Protein AF-A0AAU0Z003-F1 (afdb_monomer_lite)

Secondary structure (DSSP, 8-state):
-B-TT--EE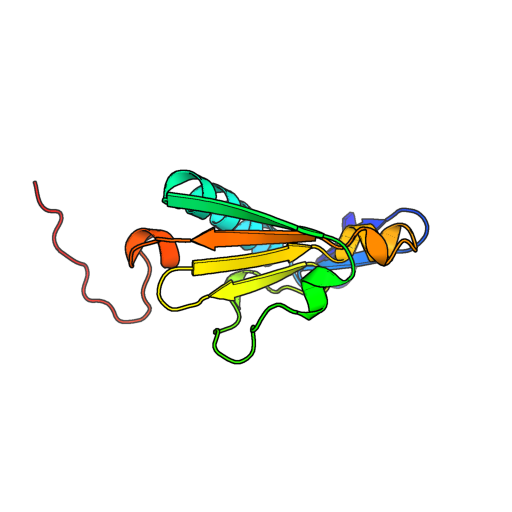EESSSEEEEESSHHHHHHHHHHHHHHHHH-SEEEEEEGGGGGG---TTSEE-GGG-BSSEEEEE-SSEEEEEE-HHHHHTT-GGG-EEEEEES--HHHHHTT--TT--------

Sequence (123 aa):
MISPAGEFGIHANQWAPLHATVEGWIEALALTHHASMWAKQITKVTGDDVDGLELDAMEPVPEARGLADTWWRGTDSLVAIYTGEARCLSFPRGRTALIYSGLDEWGLYGGVREGAPLGEEKS

Radius of gyration: 15.45 Å; chains: 1; bounding box: 42×42×35 Å

pLDDT: mean 91.79, std 13.87, range [44.62, 98.69]

Foldseek 3Di:
DADPQAFDADADPHTFGFASHPQLCVVVVVLVVLLVVAFPDKDKDFFPVVVVDPQVQWDWDVRNRGDQWTWTHHPFKIKIWHRRVCVNVVNRRGIMMIIRGRHDPCSRPVQDDDPDDPDDDDD

Structure (mmCIF, N/CA/C/O backbone):
data_AF-A0AAU0Z003-F1
#
_entry.id   AF-A0AAU0Z003-F1
#
loop_
_atom_site.group_PDB
_atom_site.id
_atom_site.type_symbol
_atom_site.label_atom_id
_atom_site.label_alt_id
_atom_site.label_comp_id
_atom_site.label_asym_id
_atom_site.label_entity_id
_atom_site.label_seq_id
_atom_site.pdbx_PDB_ins_code
_atom_site.Cartn_x
_atom_site.Cartn_y
_atom_site.Cartn_z
_atom_site.occupancy
_atom_site.B_iso_or_equiv
_atom_site.auth_seq_id
_atom_site.auth_comp_id
_atom_site.auth_asym_id
_atom_site.auth_atom_id
_atom_site.pdbx_PDB_model_num
ATOM 1 N N . MET A 1 1 ? 12.560 4.986 -9.555 1.00 95.12 1 MET A N 1
ATOM 2 C CA . MET A 1 1 ? 12.902 4.834 -10.990 1.00 95.12 1 MET A CA 1
ATOM 3 C C . MET A 1 1 ? 11.614 4.727 -11.784 1.00 95.12 1 MET A C 1
ATOM 5 O O . MET A 1 1 ? 10.613 4.309 -11.217 1.00 95.12 1 MET A O 1
ATOM 9 N N . ILE A 1 2 ? 11.642 5.108 -13.059 1.00 97.12 2 ILE A N 1
ATOM 10 C CA . ILE A 1 2 ? 10.491 5.021 -13.966 1.00 97.12 2 ILE A CA 1
ATOM 11 C C . ILE A 1 2 ? 10.878 4.063 -15.093 1.00 97.12 2 ILE A C 1
ATOM 13 O O . ILE A 1 2 ? 11.957 4.214 -15.671 1.00 97.12 2 ILE A O 1
ATOM 17 N N . SER A 1 3 ? 10.055 3.051 -15.359 1.00 96.00 3 SER A N 1
ATOM 18 C CA . SER A 1 3 ? 10.291 2.105 -16.454 1.00 96.00 3 SER A CA 1
ATOM 19 C C . SER A 1 3 ? 9.952 2.734 -17.819 1.00 96.00 3 SER A C 1
ATOM 21 O O . SER A 1 3 ? 9.246 3.742 -17.878 1.00 96.00 3 SER A O 1
ATOM 23 N N . PRO A 1 4 ? 10.366 2.123 -18.946 1.00 96.56 4 PRO A N 1
ATOM 24 C CA . PRO A 1 4 ? 9.933 2.564 -20.274 1.00 96.56 4 PRO A CA 1
ATOM 25 C C . PRO A 1 4 ? 8.412 2.516 -20.499 1.00 96.56 4 PRO A C 1
ATOM 27 O O . PRO A 1 4 ? 7.912 3.231 -21.362 1.00 96.56 4 PRO A O 1
ATOM 30 N N . ALA A 1 5 ? 7.684 1.687 -19.743 1.00 96.06 5 ALA A N 1
ATOM 31 C CA . ALA A 1 5 ? 6.224 1.601 -19.796 1.00 96.06 5 ALA A CA 1
ATOM 32 C C . ALA A 1 5 ? 5.528 2.618 -18.869 1.00 96.06 5 ALA A C 1
ATOM 34 O O . ALA A 1 5 ? 4.304 2.715 -18.883 1.00 96.06 5 ALA A O 1
ATOM 35 N N . GLY A 1 6 ? 6.295 3.398 -18.096 1.00 97.12 6 GLY A N 1
ATOM 36 C CA . GLY A 1 6 ? 5.783 4.439 -17.204 1.00 97.12 6 GLY A CA 1
ATOM 37 C C . GLY A 1 6 ? 5.563 3.991 -15.760 1.00 97.12 6 GLY A C 1
ATOM 38 O O . GLY A 1 6 ? 5.173 4.818 -14.935 1.00 97.12 6 GLY A O 1
ATOM 39 N N . GLU A 1 7 ? 5.856 2.731 -15.419 1.00 98.56 7 GLU A N 1
ATOM 40 C CA . GLU A 1 7 ? 5.706 2.254 -14.043 1.00 98.56 7 GLU A CA 1
ATOM 41 C C . GLU A 1 7 ? 6.702 2.952 -13.121 1.00 98.56 7 GLU A C 1
ATOM 43 O O . GLU A 1 7 ? 7.903 3.022 -13.407 1.00 98.56 7 GLU A O 1
ATOM 48 N N . PHE A 1 8 ? 6.216 3.408 -11.971 1.00 98.62 8 PHE A N 1
ATOM 49 C CA . PHE A 1 8 ? 7.084 3.849 -10.896 1.00 98.62 8 PHE A CA 1
ATOM 50 C C . PHE A 1 8 ? 7.518 2.647 -10.060 1.00 98.62 8 PHE A C 1
ATOM 52 O O . PHE A 1 8 ? 6.695 1.844 -9.614 1.00 98.62 8 PHE A O 1
ATOM 59 N N . GLY A 1 9 ? 8.815 2.541 -9.787 1.00 98.00 9 GLY A N 1
ATOM 60 C CA . GLY A 1 9 ? 9.309 1.512 -8.886 1.00 98.00 9 GLY A CA 1
ATOM 61 C C . GLY A 1 9 ? 10.738 1.676 -8.397 1.00 98.00 9 GLY A C 1
ATOM 62 O O . GLY A 1 9 ? 11.375 2.716 -8.590 1.00 98.00 9 GLY A O 1
ATOM 63 N N . ILE A 1 10 ? 11.250 0.636 -7.748 1.00 97.50 10 ILE A N 1
ATOM 64 C CA . ILE A 1 10 ? 12.559 0.622 -7.083 1.00 97.50 10 ILE A CA 1
ATOM 65 C C . ILE A 1 10 ? 13.430 -0.526 -7.593 1.00 97.50 10 ILE A C 1
ATOM 67 O O . ILE A 1 10 ? 12.929 -1.537 -8.082 1.00 97.50 10 ILE A O 1
ATOM 71 N N . HIS A 1 11 ? 14.747 -0.362 -7.486 1.00 96.12 11 HIS A N 1
ATOM 72 C CA . HIS A 1 11 ? 15.718 -1.354 -7.933 1.00 96.12 11 HIS A CA 1
ATOM 73 C C . HIS A 1 11 ? 16.804 -1.566 -6.878 1.00 96.12 11 HIS A C 1
ATOM 75 O O . HIS A 1 11 ? 17.447 -0.610 -6.447 1.00 96.12 11 HIS A O 1
ATOM 81 N N . ALA A 1 12 ? 17.035 -2.826 -6.523 1.00 94.44 12 ALA A N 1
ATOM 82 C CA . ALA A 1 12 ? 18.144 -3.281 -5.693 1.00 94.44 12 ALA A CA 1
ATOM 83 C C . ALA A 1 12 ? 18.675 -4.599 -6.271 1.00 94.44 12 ALA A C 1
ATOM 85 O O . ALA A 1 12 ? 19.333 -4.569 -7.309 1.00 94.44 12 ALA A O 1
ATOM 86 N N . ASN A 1 13 ? 18.346 -5.745 -5.663 1.00 95.25 13 ASN A N 1
ATOM 87 C CA . ASN A 1 13 ? 18.713 -7.059 -6.203 1.00 95.25 13 ASN A CA 1
ATOM 88 C C . ASN A 1 13 ? 17.921 -7.376 -7.475 1.00 95.25 13 ASN A C 1
ATOM 90 O O . ASN A 1 13 ? 18.415 -8.062 -8.366 1.00 95.25 13 ASN A O 1
ATOM 94 N N . GLN A 1 14 ? 16.692 -6.867 -7.550 1.00 95.06 14 GLN A N 1
ATOM 95 C CA . GLN A 1 14 ? 15.833 -6.947 -8.721 1.00 95.06 14 GLN A CA 1
ATOM 96 C C . GLN A 1 14 ? 14.948 -5.705 -8.835 1.00 95.06 14 GLN A C 1
ATOM 98 O O . GLN A 1 14 ? 14.725 -4.988 -7.858 1.00 95.06 14 GLN A O 1
ATOM 103 N N . TRP A 1 15 ? 14.448 -5.455 -10.042 1.00 96.69 15 TRP A N 1
ATOM 104 C CA . TRP A 1 15 ? 13.425 -4.445 -10.293 1.00 96.69 15 TRP A CA 1
ATOM 105 C C . TRP A 1 15 ? 12.099 -4.846 -9.637 1.00 96.69 15 TRP A C 1
ATOM 107 O O . TRP A 1 15 ? 11.635 -5.971 -9.819 1.00 96.69 15 TRP A O 1
ATOM 117 N N . ALA A 1 16 ? 11.469 -3.915 -8.920 1.00 97.94 16 ALA A N 1
ATOM 118 C CA . ALA A 1 16 ? 10.121 -4.072 -8.390 1.00 97.94 16 ALA A CA 1
ATOM 119 C C . ALA A 1 16 ? 9.254 -2.871 -8.812 1.00 97.94 16 ALA A C 1
ATOM 121 O O . ALA A 1 16 ? 9.449 -1.769 -8.284 1.00 97.94 16 ALA A O 1
ATOM 122 N N . PRO A 1 17 ? 8.298 -3.053 -9.746 1.00 98.19 17 PRO A N 1
ATOM 123 C CA . PRO A 1 17 ? 7.33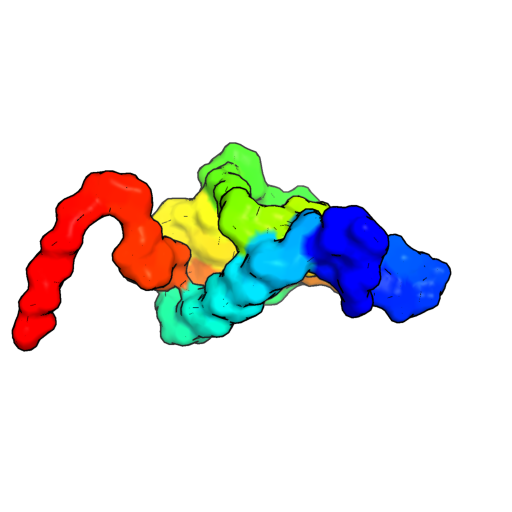0 -2.013 -10.066 1.00 98.19 17 PRO A CA 1
ATOM 124 C C . PRO A 1 17 ? 6.336 -1.874 -8.904 1.00 98.19 17 PRO A C 1
ATOM 126 O O . PRO A 1 17 ? 5.742 -2.858 -8.458 1.00 98.19 17 PRO A O 1
ATOM 129 N N . LEU A 1 18 ? 6.184 -0.655 -8.392 1.00 98.56 18 LEU A N 1
ATOM 130 C CA . LEU A 1 18 ? 5.347 -0.351 -7.229 1.00 98.56 18 LEU A CA 1
ATOM 131 C C . LEU A 1 18 ? 3.960 0.102 -7.659 1.00 98.56 18 LEU A C 1
ATOM 133 O O . LEU A 1 18 ? 2.973 -0.430 -7.160 1.00 98.56 18 LEU A O 1
ATOM 137 N N . HIS A 1 19 ? 3.914 1.012 -8.632 1.00 98.62 19 HIS A N 1
ATOM 138 C CA . HIS A 1 19 ? 2.700 1.588 -9.197 1.00 98.62 19 HIS A CA 1
ATOM 139 C C . HIS A 1 19 ? 2.796 1.594 -10.723 1.00 98.62 19 HIS A C 1
ATOM 141 O O . HIS A 1 19 ? 3.872 1.812 -11.282 1.00 98.62 19 HIS A O 1
ATOM 147 N N . ALA A 1 20 ? 1.675 1.365 -11.405 1.00 98.50 20 ALA A N 1
ATOM 148 C CA . ALA A 1 20 ? 1.646 1.270 -12.864 1.00 98.50 20 ALA A CA 1
ATOM 149 C C . ALA A 1 20 ? 1.936 2.608 -13.562 1.00 98.50 20 ALA A C 1
ATOM 151 O O . ALA A 1 20 ? 2.330 2.610 -14.723 1.00 98.50 20 ALA A O 1
ATOM 152 N N . THR A 1 21 ? 1.769 3.735 -12.863 1.00 98.44 21 THR A N 1
ATOM 153 C CA . THR A 1 21 ? 2.133 5.067 -13.361 1.00 98.44 21 THR A CA 1
ATOM 154 C C . THR A 1 21 ? 2.781 5.911 -12.264 1.00 98.44 21 THR A C 1
ATOM 156 O O . THR A 1 21 ? 2.671 5.602 -11.073 1.00 98.44 21 THR A O 1
ATOM 159 N N . VAL A 1 22 ? 3.445 6.998 -12.660 1.00 98.31 22 VAL A N 1
ATOM 160 C CA . VAL A 1 22 ? 3.978 8.003 -11.725 1.00 98.31 22 VAL A CA 1
ATOM 161 C C . VAL A 1 22 ? 2.844 8.711 -10.989 1.00 98.31 22 VAL A C 1
ATOM 163 O O . VAL A 1 22 ? 2.953 8.935 -9.788 1.00 98.31 22 VAL A O 1
ATOM 166 N N . GLU A 1 23 ? 1.744 9.014 -11.675 1.00 98.31 23 GLU A N 1
ATOM 167 C CA . GLU A 1 23 ? 0.557 9.628 -11.076 1.00 98.31 23 GLU A CA 1
ATOM 168 C C . GLU A 1 23 ? -0.016 8.732 -9.980 1.00 98.31 23 GLU A C 1
ATOM 170 O O . GLU A 1 23 ? -0.249 9.214 -8.882 1.00 98.31 23 GLU A O 1
ATOM 175 N N . GLY A 1 24 ? -0.138 7.421 -10.212 1.00 98.25 24 GLY A N 1
ATOM 176 C CA . GLY A 1 24 ? -0.622 6.503 -9.179 1.00 98.25 24 GLY A CA 1
ATOM 177 C C . GLY A 1 24 ? 0.283 6.443 -7.947 1.00 98.25 24 GLY A C 1
ATOM 178 O O . GLY A 1 24 ? -0.200 6.368 -6.819 1.00 98.25 24 GLY A O 1
ATOM 179 N N . TRP A 1 25 ? 1.600 6.559 -8.135 1.00 98.25 25 TRP A N 1
ATOM 180 C CA . TRP A 1 25 ? 2.525 6.718 -7.012 1.00 98.25 25 TRP A CA 1
ATOM 181 C C . TRP A 1 25 ? 2.313 8.043 -6.260 1.00 98.25 25 TRP A C 1
ATOM 183 O O . TRP A 1 25 ? 2.339 8.058 -5.028 1.00 98.25 25 TRP A O 1
ATOM 193 N N . ILE A 1 26 ? 2.070 9.146 -6.974 1.00 98.31 26 ILE A N 1
ATOM 194 C CA . ILE A 1 26 ? 1.759 10.446 -6.360 1.00 98.31 26 ILE A CA 1
ATOM 195 C C . ILE A 1 26 ? 0.444 10.369 -5.572 1.00 98.31 26 ILE A C 1
ATOM 197 O O . ILE A 1 26 ? 0.407 10.835 -4.435 1.00 98.31 26 ILE A O 1
ATOM 201 N N . GLU A 1 27 ? -0.594 9.733 -6.119 1.00 97.81 27 GLU A N 1
ATOM 202 C CA . GLU A 1 27 ? -1.872 9.515 -5.428 1.00 97.81 27 GLU A CA 1
ATOM 203 C C . GLU A 1 27 ? -1.685 8.681 -4.155 1.00 97.81 27 GLU A C 1
ATOM 205 O O . GLU A 1 27 ? -2.190 9.039 -3.092 1.00 97.81 27 GLU A O 1
ATOM 210 N N . ALA A 1 28 ? -0.884 7.612 -4.209 1.00 97.81 28 ALA A N 1
ATOM 211 C CA . ALA A 1 28 ? -0.555 6.816 -3.026 1.00 97.81 28 ALA A CA 1
ATOM 212 C C . ALA A 1 28 ? 0.182 7.640 -1.950 1.00 97.81 28 ALA A C 1
ATOM 214 O O . ALA A 1 28 ? -0.086 7.489 -0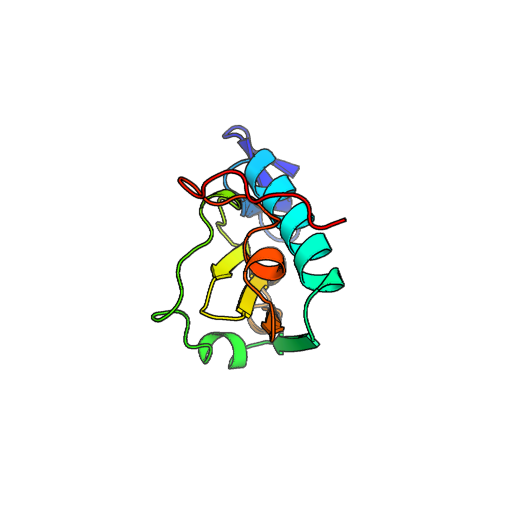.754 1.00 97.81 28 ALA A O 1
ATOM 215 N N . LEU A 1 29 ? 1.089 8.538 -2.352 1.00 97.50 29 LEU A N 1
ATOM 216 C CA . LEU A 1 29 ? 1.798 9.432 -1.431 1.00 97.50 29 LEU A CA 1
ATOM 217 C C . LEU A 1 29 ? 0.855 10.467 -0.802 1.00 97.50 29 LEU A C 1
ATOM 219 O O . LEU A 1 29 ? 0.898 10.681 0.413 1.00 97.50 29 LEU A O 1
ATOM 223 N N . ALA A 1 30 ? -0.012 11.082 -1.608 1.00 96.56 30 ALA A N 1
ATOM 224 C CA . ALA A 1 30 ? -1.028 12.016 -1.136 1.00 96.56 30 ALA A CA 1
ATOM 225 C C . ALA A 1 30 ? -1.986 11.333 -0.149 1.00 96.56 30 ALA A C 1
ATOM 227 O O . ALA A 1 30 ? -2.228 11.855 0.941 1.00 96.56 30 ALA A O 1
ATOM 228 N N . LEU A 1 31 ? -2.443 10.122 -0.476 1.00 96.69 31 LEU A N 1
ATOM 229 C CA . LEU A 1 31 ? -3.319 9.326 0.377 1.00 96.69 31 LEU A CA 1
ATOM 230 C C . LEU A 1 31 ? -2.636 8.922 1.688 1.00 96.69 31 LEU A C 1
ATOM 232 O O . LEU 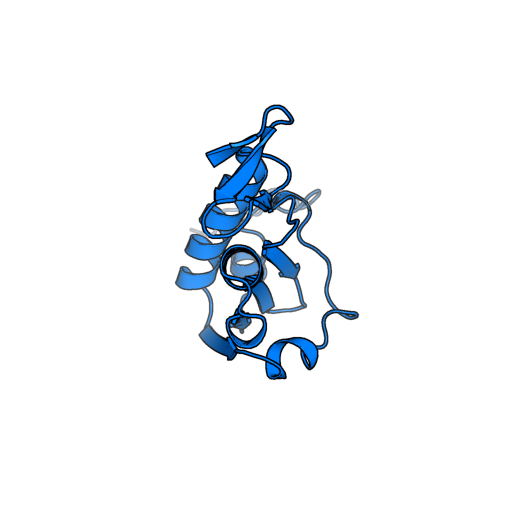A 1 31 ? -3.252 9.014 2.746 1.00 96.69 31 LEU A O 1
ATOM 236 N N . THR A 1 32 ? -1.349 8.561 1.650 1.00 97.31 32 THR A N 1
ATOM 237 C CA . THR A 1 32 ? -0.543 8.303 2.858 1.00 97.31 32 THR A CA 1
ATOM 238 C C . THR A 1 32 ? -0.533 9.511 3.780 1.00 97.31 32 THR A C 1
ATOM 240 O O . THR A 1 32 ? -0.767 9.380 4.984 1.00 97.31 32 THR A O 1
ATOM 243 N N . HIS A 1 33 ? -0.246 10.688 3.226 1.00 96.38 33 HIS A N 1
ATOM 244 C CA . HIS A 1 33 ? -0.182 11.919 3.998 1.00 96.38 33 HIS A CA 1
ATOM 245 C C . HIS A 1 33 ? -1.547 12.264 4.604 1.00 96.38 33 HIS A C 1
ATOM 247 O O . HIS A 1 33 ? -1.641 12.490 5.810 1.00 96.38 33 HIS A O 1
ATOM 253 N N . HIS A 1 34 ? -2.607 12.222 3.792 1.00 95.50 34 HIS A N 1
ATOM 254 C CA . HIS A 1 34 ? -3.976 12.496 4.225 1.00 95.50 34 HIS A CA 1
ATOM 255 C C . HIS A 1 34 ? -4.445 11.529 5.316 1.00 95.50 34 HIS A C 1
ATOM 257 O O . HIS A 1 34 ? -4.853 11.960 6.392 1.00 95.50 34 HIS A O 1
ATOM 263 N N . ALA A 1 35 ? -4.312 10.220 5.095 1.00 96.69 35 ALA A N 1
ATOM 264 C CA . ALA A 1 35 ? -4.721 9.210 6.067 1.00 96.69 35 ALA A CA 1
ATOM 265 C C . ALA A 1 35 ? -3.959 9.357 7.394 1.00 96.69 35 ALA A C 1
ATOM 267 O O . ALA A 1 35 ? -4.545 9.211 8.464 1.00 96.69 35 ALA A O 1
ATOM 268 N N . SER A 1 36 ? -2.671 9.713 7.341 1.00 96.75 36 SER A N 1
ATOM 269 C CA . SER A 1 36 ? -1.855 9.934 8.543 1.00 96.75 36 SER A CA 1
ATOM 270 C C . SER A 1 36 ? -2.305 11.140 9.374 1.00 96.75 36 SER A C 1
ATOM 272 O O . SER A 1 36 ? -2.078 11.158 10.580 1.00 96.75 36 SER A O 1
ATOM 274 N N . MET A 1 37 ? -2.927 12.140 8.746 1.00 96.50 37 MET A N 1
ATOM 275 C CA . MET A 1 37 ? -3.439 13.333 9.428 1.00 96.50 37 MET A CA 1
ATOM 276 C C . MET A 1 37 ? -4.772 13.083 10.140 1.00 96.50 37 MET A C 1
ATOM 278 O O . MET A 1 37 ? -5.023 13.686 11.182 1.00 96.50 37 MET A O 1
ATOM 282 N N . TRP A 1 38 ? -5.623 12.216 9.583 1.00 96.50 38 TRP A N 1
ATOM 283 C CA . TRP A 1 38 ? -7.015 12.064 10.028 1.00 96.50 38 TRP A CA 1
ATOM 284 C C . TRP A 1 38 ? -7.314 10.753 10.754 1.00 96.50 38 TRP A C 1
ATOM 286 O O . TRP A 1 38 ? -8.323 10.661 11.454 1.00 96.50 38 TRP A O 1
ATOM 296 N N . ALA A 1 39 ? -6.468 9.731 10.613 1.00 97.88 39 ALA A N 1
ATOM 297 C CA . ALA A 1 39 ? -6.687 8.458 11.285 1.00 97.88 39 ALA A CA 1
ATOM 298 C C . ALA A 1 39 ? -6.602 8.617 12.805 1.00 97.88 39 ALA A C 1
ATOM 300 O O . ALA A 1 39 ? -5.681 9.233 13.341 1.00 97.88 39 ALA A O 1
ATOM 301 N N . LYS A 1 40 ? -7.531 7.980 13.520 1.00 98.38 40 LYS A N 1
ATOM 302 C CA . LYS A 1 40 ? -7.494 7.918 14.989 1.00 98.38 40 LYS A CA 1
ATOM 303 C C . LYS A 1 40 ? -6.431 6.947 15.485 1.00 98.38 40 LYS A C 1
ATOM 305 O O . LYS A 1 40 ? -5.924 7.099 16.593 1.00 98.38 40 LYS A O 1
ATOM 310 N N . GLN A 1 41 ? -6.111 5.941 14.674 1.00 98.50 41 GLN A N 1
ATOM 311 C CA . GLN A 1 41 ? -5.097 4.941 14.971 1.00 98.50 41 GLN A CA 1
ATOM 312 C C . GLN A 1 41 ? -4.387 4.507 13.690 1.00 98.50 41 GLN A C 1
ATOM 314 O O . GLN A 1 41 ? -5.027 4.311 12.658 1.00 98.50 41 GLN A O 1
ATOM 319 N N . ILE A 1 42 ? -3.072 4.307 13.788 1.00 98.56 42 ILE A N 1
ATOM 320 C CA . ILE A 1 42 ? -2.250 3.726 12.727 1.00 98.56 42 ILE A CA 1
ATOM 321 C C . ILE A 1 42 ? -1.589 2.467 13.283 1.00 98.56 42 ILE A C 1
ATOM 323 O O . ILE A 1 42 ? -0.797 2.538 14.224 1.00 98.56 42 ILE A O 1
ATOM 327 N N . THR A 1 43 ? -1.910 1.314 12.707 1.00 98.62 43 THR A N 1
ATOM 328 C CA . THR A 1 43 ? -1.335 0.020 13.089 1.00 98.62 43 THR A CA 1
ATOM 329 C C . THR A 1 43 ? -0.391 -0.465 12.000 1.00 98.62 43 THR A C 1
ATOM 331 O O . THR A 1 43 ? -0.741 -0.464 10.824 1.00 98.62 43 THR A O 1
ATOM 334 N N . LYS A 1 44 ? 0.810 -0.900 12.393 1.00 98.38 44 LYS A N 1
ATOM 335 C CA . LYS A 1 44 ? 1.780 -1.529 11.494 1.00 98.38 44 LYS A CA 1
ATOM 336 C C . LYS A 1 44 ? 1.752 -3.043 11.677 1.00 98.38 44 LYS A C 1
ATOM 338 O O . LYS A 1 44 ? 1.890 -3.521 12.798 1.00 98.38 44 LYS A O 1
ATOM 343 N N . VAL A 1 45 ? 1.635 -3.767 10.571 1.00 98.00 45 VAL A N 1
ATOM 344 C CA . VAL A 1 45 ? 1.693 -5.234 10.493 1.00 98.00 45 VAL A CA 1
ATOM 345 C C . VAL A 1 45 ? 2.857 -5.615 9.586 1.00 98.00 45 VAL A C 1
ATOM 347 O O . VAL A 1 45 ? 3.133 -4.910 8.616 1.00 98.00 45 VAL A O 1
ATOM 350 N N . THR A 1 46 ? 3.584 -6.687 9.895 1.00 96.44 46 THR A N 1
ATOM 351 C CA . THR A 1 46 ? 4.776 -7.079 9.126 1.00 96.44 46 THR A CA 1
ATOM 352 C C . THR A 1 46 ? 4.878 -8.579 8.929 1.00 96.44 46 THR A C 1
ATOM 354 O O . THR A 1 46 ? 4.420 -9.345 9.770 1.00 96.44 46 THR A O 1
ATOM 357 N N . GLY A 1 47 ? 5.580 -8.993 7.878 1.00 94.56 47 GLY A N 1
ATOM 358 C CA . GLY A 1 47 ? 5.865 -10.398 7.620 1.00 94.56 47 GLY A CA 1
ATO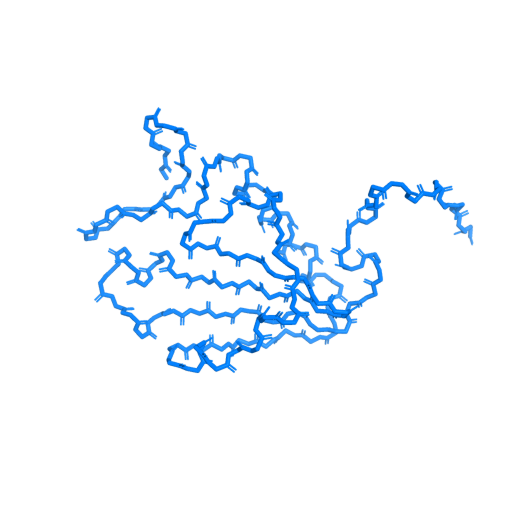M 359 C C . GLY A 1 47 ? 4.607 -11.176 7.256 1.00 94.56 47 GLY A C 1
ATOM 360 O O . GLY A 1 47 ? 3.794 -10.701 6.468 1.00 94.56 47 GLY A O 1
ATOM 361 N N . ASP A 1 48 ? 4.477 -12.379 7.807 1.00 93.00 48 ASP A N 1
ATOM 362 C CA . ASP A 1 48 ? 3.407 -13.316 7.445 1.00 93.00 48 ASP A CA 1
ATOM 363 C C . ASP A 1 48 ? 2.037 -12.862 7.981 1.00 93.00 48 ASP A C 1
ATOM 365 O O . ASP A 1 48 ? 1.010 -13.196 7.402 1.00 93.00 48 ASP A O 1
ATOM 369 N N . ASP A 1 49 ? 2.015 -12.004 9.008 1.00 95.50 49 ASP A N 1
ATO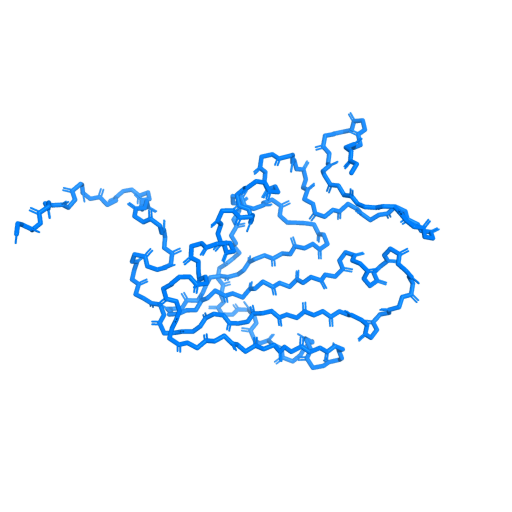M 370 C CA . ASP A 1 49 ? 0.779 -11.419 9.543 1.00 95.50 49 ASP A CA 1
ATOM 371 C C . ASP A 1 49 ? 0.065 -10.521 8.514 1.00 95.50 49 ASP A C 1
ATOM 373 O O . ASP A 1 49 ? -1.132 -10.269 8.635 1.00 95.50 49 ASP A O 1
ATOM 377 N N . VAL A 1 50 ? 0.775 -10.051 7.479 1.00 96.25 50 VAL A N 1
ATOM 378 C CA . VAL A 1 50 ? 0.176 -9.293 6.367 1.00 96.25 50 VAL A CA 1
ATOM 379 C C . VAL A 1 50 ? -0.806 -10.160 5.571 1.00 96.25 50 VAL A C 1
ATOM 381 O O . VAL A 1 50 ? -1.808 -9.640 5.091 1.00 96.25 50 VAL A O 1
ATOM 384 N N . ASP A 1 51 ? -0.557 -11.469 5.461 1.00 91.69 51 ASP A N 1
ATOM 385 C CA . ASP A 1 51 ? -1.437 -12.397 4.737 1.00 91.69 51 ASP A CA 1
ATOM 386 C C . ASP A 1 51 ? -2.730 -12.707 5.518 1.00 91.69 51 ASP A C 1
ATOM 388 O O . ASP A 1 51 ? -3.675 -13.244 4.951 1.00 91.69 51 ASP A O 1
ATOM 392 N N . GLY A 1 52 ? -2.786 -12.359 6.810 1.00 93.38 52 GLY A N 1
ATOM 393 C CA . GLY A 1 52 ? -3.978 -12.493 7.655 1.00 93.38 52 GLY A CA 1
ATOM 394 C C . GLY A 1 52 ? -4.914 -11.281 7.627 1.00 93.38 52 GLY A C 1
ATOM 395 O O . GLY A 1 52 ? -5.858 -11.231 8.413 1.00 93.38 52 GLY A O 1
ATOM 396 N N . LEU A 1 53 ? -4.642 -10.276 6.788 1.00 95.50 53 LEU A N 1
ATOM 397 C CA . LEU A 1 53 ? -5.522 -9.119 6.634 1.00 95.50 53 LEU A CA 1
ATOM 398 C C . LEU A 1 53 ? -6.731 -9.480 5.763 1.00 95.50 53 LEU A C 1
ATOM 400 O O . LEU A 1 53 ? -6.583 -9.912 4.624 1.00 95.50 53 LEU A O 1
ATOM 404 N N . GLU A 1 54 ? -7.931 -9.237 6.286 1.00 93.88 54 GLU A N 1
ATOM 405 C CA . GLU A 1 54 ? -9.204 -9.473 5.594 1.00 93.88 54 GLU A CA 1
ATOM 406 C C . GLU A 1 54 ? -9.490 -8.350 4.580 1.00 93.88 54 GLU A C 1
ATOM 408 O O . GLU A 1 54 ? -10.220 -7.399 4.864 1.00 93.88 54 GLU A O 1
ATOM 413 N N . LEU A 1 55 ? -8.870 -8.429 3.400 1.00 95.56 55 LEU A N 1
ATOM 414 C CA . LEU A 1 55 ? -9.001 -7.416 2.340 1.00 95.56 55 LEU A CA 1
ATOM 415 C C . LEU A 1 55 ? -10.211 -7.646 1.429 1.00 95.56 55 LEU A C 1
ATOM 417 O O . LEU A 1 55 ? -10.664 -6.708 0.784 1.00 95.56 55 LEU A O 1
ATOM 421 N N . ASP A 1 56 ? -10.759 -8.862 1.394 1.00 92.62 56 ASP A N 1
ATOM 422 C CA . ASP A 1 56 ? -11.854 -9.243 0.486 1.00 92.62 56 ASP A CA 1
ATOM 423 C C . ASP A 1 56 ? -13.163 -8.475 0.749 1.00 92.62 56 ASP A C 1
ATOM 425 O O . ASP A 1 56 ? -14.044 -8.421 -0.107 1.00 92.62 56 ASP A O 1
ATOM 429 N N . ALA A 1 57 ? -13.297 -7.872 1.933 1.00 92.06 57 ALA A N 1
ATOM 430 C CA . ALA A 1 57 ? -14.419 -7.010 2.304 1.00 92.06 57 ALA A CA 1
ATOM 431 C C . ALA A 1 57 ? -14.156 -5.512 2.039 1.00 92.06 57 ALA A C 1
ATOM 433 O O . ALA A 1 57 ? -14.966 -4.669 2.430 1.00 92.06 57 ALA A O 1
ATOM 434 N N . MET A 1 58 ? -13.016 -5.171 1.435 1.00 97.19 58 MET A N 1
ATOM 435 C CA . MET A 1 58 ? -12.583 -3.804 1.156 1.00 97.19 58 MET A CA 1
ATOM 436 C C . MET A 1 58 ? -12.517 -3.552 -0.350 1.00 97.19 58 MET A C 1
ATOM 438 O O . MET A 1 58 ? -12.258 -4.451 -1.146 1.00 97.19 58 MET A O 1
ATOM 442 N N . GLU A 1 59 ? -12.680 -2.293 -0.739 1.00 97.50 59 GLU A N 1
ATOM 443 C CA . GLU A 1 59 ? -12.552 -1.880 -2.133 1.00 97.50 59 GLU A CA 1
ATOM 444 C C . GLU A 1 59 ? -11.097 -1.497 -2.443 1.00 97.50 59 GLU A C 1
ATOM 446 O O . GLU A 1 59 ? -10.479 -0.766 -1.659 1.00 97.50 59 GLU A O 1
ATOM 451 N N . PRO A 1 60 ? -10.512 -1.937 -3.569 1.00 97.44 60 PRO A N 1
ATOM 452 C CA . PRO A 1 60 ? -9.205 -1.445 -3.986 1.00 97.44 60 PRO A CA 1
ATOM 453 C C . PRO A 1 60 ? -9.277 0.059 -4.286 1.00 97.44 60 PRO A C 1
ATOM 455 O O . PRO A 1 60 ? -10.298 0.559 -4.748 1.00 97.44 60 PRO A O 1
ATOM 458 N N . VAL A 1 61 ? -8.182 0.786 -4.063 1.00 97.69 61 VAL A N 1
ATOM 459 C CA . VAL A 1 61 ? -8.065 2.214 -4.414 1.00 97.69 61 VAL A CA 1
ATOM 460 C C . VAL A 1 61 ? -7.451 2.330 -5.818 1.00 97.69 61 VAL A C 1
ATOM 462 O O . VAL A 1 61 ? -6.226 2.209 -5.960 1.00 97.69 61 VAL A O 1
ATOM 465 N N . PRO A 1 62 ? -8.259 2.502 -6.884 1.00 96.88 62 PRO A N 1
ATOM 466 C CA . PRO A 1 62 ? -7.772 2.445 -8.261 1.00 96.88 62 PRO A CA 1
ATOM 467 C C . PRO A 1 62 ? -6.861 3.619 -8.632 1.00 96.88 62 PRO A C 1
ATOM 469 O O . PRO A 1 62 ? -5.999 3.459 -9.499 1.00 96.88 62 PRO A O 1
ATOM 472 N N . GLU A 1 63 ? -7.017 4.773 -7.981 1.00 95.75 63 GLU A N 1
ATOM 473 C CA . GLU A 1 63 ? -6.233 5.990 -8.218 1.00 95.75 63 GLU A CA 1
ATOM 474 C C . GLU A 1 63 ? -4.748 5.744 -7.945 1.00 95.75 63 GLU A C 1
ATOM 476 O O . GLU A 1 63 ? -3.897 6.197 -8.703 1.00 95.75 63 GLU A O 1
ATOM 481 N N . ALA A 1 64 ? -4.438 4.921 -6.937 1.00 97.44 64 ALA A N 1
ATOM 482 C CA . ALA A 1 64 ? -3.071 4.558 -6.585 1.00 97.44 64 ALA A CA 1
ATOM 483 C C . ALA A 1 64 ? -2.390 3.666 -7.638 1.00 97.44 64 ALA A C 1
ATOM 485 O O . ALA A 1 64 ? -1.171 3.519 -7.615 1.00 97.44 64 ALA A O 1
ATOM 486 N N . ARG A 1 65 ? -3.136 3.028 -8.553 1.00 98.19 65 ARG A N 1
ATOM 487 C CA . ARG A 1 65 ? -2.586 2.129 -9.592 1.00 98.19 65 ARG A CA 1
ATOM 488 C C . ARG A 1 65 ? -1.567 1.112 -9.049 1.00 98.19 65 ARG A C 1
ATOM 490 O O . ARG A 1 65 ? -0.530 0.875 -9.672 1.00 98.19 65 ARG A O 1
ATOM 497 N N . GLY A 1 66 ? -1.838 0.554 -7.871 1.00 98.12 66 GLY A N 1
ATOM 498 C CA . GLY A 1 66 ? -0.896 -0.300 -7.150 1.00 98.12 66 GLY A CA 1
ATOM 499 C C . GLY A 1 66 ? -0.540 -1.590 -7.893 1.00 98.12 66 GLY A C 1
ATOM 500 O O . GLY A 1 66 ? -1.409 -2.246 -8.462 1.00 98.12 66 GLY A O 1
ATOM 501 N N . LEU A 1 67 ? 0.745 -1.954 -7.870 1.00 98.19 67 LEU A N 1
ATOM 502 C CA . LEU A 1 67 ? 1.286 -3.217 -8.383 1.00 98.19 67 LEU A CA 1
ATOM 503 C C . LEU A 1 67 ? 1.877 -4.047 -7.239 1.00 98.19 67 LEU A C 1
ATOM 505 O O . LEU A 1 67 ? 1.260 -5.004 -6.777 1.00 98.19 67 LEU A O 1
ATOM 509 N N . ALA A 1 68 ? 3.082 -3.706 -6.775 1.00 97.75 68 ALA A N 1
ATOM 510 C CA . ALA A 1 68 ? 3.648 -4.303 -5.566 1.00 97.75 68 ALA A CA 1
ATOM 511 C C . ALA A 1 68 ? 3.209 -3.563 -4.297 1.00 97.75 68 ALA A C 1
ATOM 513 O O . ALA A 1 68 ? 3.145 -4.187 -3.240 1.00 97.75 68 ALA A O 1
ATOM 514 N N . ASP A 1 69 ? 2.890 -2.273 -4.409 1.00 98.38 69 ASP A N 1
ATOM 515 C CA . ASP A 1 69 ? 2.377 -1.481 -3.299 1.00 98.38 69 ASP A CA 1
ATOM 516 C C . ASP A 1 69 ? 0.914 -1.129 -3.582 1.00 98.38 69 ASP A C 1
ATOM 518 O O . ASP A 1 69 ? 0.603 -0.451 -4.560 1.00 98.38 69 ASP A O 1
ATOM 522 N N . THR A 1 70 ? -0.000 -1.654 -2.767 1.00 98.44 70 THR A N 1
ATOM 523 C CA . THR A 1 70 ? -1.451 -1.623 -3.025 1.00 98.44 70 THR A CA 1
ATOM 524 C C . THR A 1 70 ? -2.214 -0.962 -1.890 1.00 98.44 70 THR A C 1
ATOM 526 O O . THR A 1 70 ? -1.787 -1.021 -0.738 1.00 98.44 70 THR A O 1
ATOM 529 N N . TRP A 1 71 ? -3.372 -0.392 -2.213 1.00 98.50 71 TRP A N 1
ATOM 530 C CA . TRP A 1 71 ? -4.231 0.323 -1.276 1.00 98.50 71 TRP A CA 1
ATOM 531 C C . TRP A 1 71 ? -5.654 -0.219 -1.302 1.00 98.50 71 TRP A C 1
ATOM 533 O O . TRP A 1 71 ? -6.185 -0.516 -2.372 1.00 98.50 71 TRP A O 1
ATOM 543 N N . TRP A 1 72 ? -6.258 -0.288 -0.119 1.00 98.56 72 TRP A N 1
ATOM 544 C CA . TRP A 1 72 ? -7.607 -0.794 0.108 1.00 98.56 72 TRP A CA 1
ATOM 545 C C . TRP A 1 72 ? -8.385 0.154 1.011 1.00 98.56 72 TRP A C 1
ATOM 547 O O . TRP A 1 72 ? -7.824 0.762 1.927 1.00 98.56 72 TRP A O 1
ATOM 557 N N . ARG A 1 73 ? -9.684 0.261 0.760 1.00 97.88 73 ARG A N 1
ATOM 558 C CA . ARG A 1 73 ? -10.612 1.166 1.426 1.00 97.88 73 ARG A CA 1
ATOM 559 C C . ARG A 1 73 ? -11.762 0.374 2.033 1.00 97.88 73 ARG A C 1
ATOM 561 O O . ARG A 1 73 ? -12.513 -0.289 1.325 1.00 97.88 73 ARG A O 1
ATOM 568 N N . GLY A 1 74 ? -11.871 0.439 3.352 1.00 97.06 74 GLY A N 1
ATOM 569 C CA . GLY A 1 74 ? -12.947 -0.162 4.130 1.00 97.06 74 GLY A CA 1
ATOM 570 C C . GLY A 1 74 ? -13.967 0.882 4.574 1.00 97.06 74 GLY A C 1
ATOM 571 O O . GLY A 1 74 ? -13.950 2.028 4.125 1.00 97.06 74 GLY A O 1
ATOM 572 N N . THR A 1 75 ? -14.840 0.484 5.499 1.00 95.81 75 THR A N 1
ATOM 573 C CA . THR A 1 75 ? -15.912 1.340 6.034 1.00 95.81 75 THR A CA 1
ATOM 574 C C . THR A 1 75 ? -15.389 2.576 6.766 1.00 95.81 75 THR A C 1
ATOM 576 O O . THR A 1 75 ? -15.964 3.649 6.622 1.00 95.81 75 THR A O 1
ATOM 579 N N . ASP A 1 76 ? -14.326 2.429 7.557 1.00 97.31 76 ASP A N 1
ATOM 580 C CA . ASP A 1 76 ? -13.695 3.498 8.347 1.00 97.31 76 ASP A CA 1
ATOM 581 C C . ASP A 1 76 ? -12.160 3.381 8.354 1.00 97.31 76 ASP A C 1
ATOM 583 O O . ASP A 1 76 ? -11.474 3.934 9.223 1.00 97.31 76 ASP A O 1
ATOM 587 N N . SER A 1 77 ? -11.610 2.632 7.394 1.00 98.00 77 SER A N 1
ATOM 588 C CA . SER A 1 77 ? -10.189 2.324 7.333 1.00 98.00 77 SER A CA 1
ATOM 589 C C . SER A 1 77 ? -9.591 2.412 5.931 1.00 98.00 77 SER A C 1
ATOM 591 O O . SER A 1 77 ? -10.246 2.168 4.917 1.00 98.00 77 SER A O 1
ATOM 593 N N . LEU A 1 78 ? -8.304 2.749 5.894 1.00 98.38 78 LEU A N 1
ATOM 594 C CA . LEU A 1 78 ? -7.439 2.609 4.729 1.00 98.38 78 LEU A CA 1
ATOM 595 C C . LEU A 1 78 ? -6.320 1.629 5.074 1.00 98.38 78 LEU A C 1
ATOM 597 O O . LEU A 1 78 ? -5.702 1.741 6.133 1.00 98.38 78 LEU A O 1
ATOM 601 N N . VAL A 1 79 ? -6.041 0.686 4.180 1.00 98.62 79 VAL A N 1
ATOM 602 C CA . VAL A 1 79 ? -4.959 -0.290 4.344 1.00 98.62 79 VAL A CA 1
ATOM 603 C C . VAL A 1 79 ? -3.985 -0.153 3.185 1.00 98.62 79 VAL A C 1
ATOM 605 O O . VAL A 1 79 ? -4.344 -0.375 2.031 1.00 98.62 79 VAL A O 1
ATOM 608 N N . ALA A 1 80 ? -2.744 0.199 3.502 1.00 98.62 80 ALA A N 1
ATOM 609 C CA . ALA A 1 80 ? -1.638 0.254 2.557 1.00 98.62 80 ALA A CA 1
ATOM 610 C C . ALA A 1 80 ? -0.750 -0.973 2.750 1.00 98.62 80 ALA A C 1
ATOM 612 O O . ALA A 1 80 ? -0.266 -1.205 3.856 1.00 98.62 80 ALA A O 1
ATOM 613 N N . ILE A 1 81 ? -0.510 -1.741 1.691 1.00 98.38 81 ILE A N 1
ATOM 614 C CA . ILE A 1 81 ? 0.377 -2.907 1.706 1.00 98.38 81 ILE A CA 1
ATOM 615 C C . ILE A 1 81 ? 1.600 -2.583 0.870 1.00 98.38 81 ILE A C 1
ATOM 617 O O . ILE A 1 81 ? 1.484 -2.341 -0.326 1.00 98.38 81 ILE A O 1
ATOM 621 N N . TYR A 1 82 ? 2.767 -2.636 1.500 1.00 97.75 82 TYR A N 1
ATOM 622 C CA . TYR A 1 82 ? 4.069 -2.395 0.899 1.00 97.75 82 TYR A CA 1
ATOM 623 C C . TYR A 1 82 ? 4.802 -3.725 0.717 1.00 97.75 82 TYR A C 1
ATOM 625 O O . TYR A 1 82 ? 5.380 -4.282 1.659 1.00 97.75 82 TYR A O 1
ATOM 633 N N . THR A 1 83 ? 4.764 -4.256 -0.506 1.00 97.25 83 THR A N 1
ATOM 634 C CA . THR A 1 83 ? 5.476 -5.491 -0.881 1.00 97.25 83 THR A CA 1
ATOM 635 C C . THR A 1 83 ? 6.674 -5.210 -1.789 1.00 97.25 83 THR A C 1
ATOM 637 O O . THR A 1 83 ? 7.550 -6.064 -1.951 1.00 97.25 83 THR A O 1
ATOM 640 N N . GLY A 1 84 ? 6.757 -4.005 -2.347 1.00 97.19 84 GLY A N 1
ATOM 641 C CA . GLY A 1 84 ? 7.809 -3.555 -3.239 1.00 97.19 84 GLY A CA 1
ATOM 642 C C . GLY A 1 84 ? 9.222 -3.808 -2.747 1.00 97.19 84 GLY A C 1
ATOM 643 O O . GLY A 1 84 ? 9.998 -4.499 -3.405 1.00 97.19 84 GLY A O 1
ATOM 644 N N . GLU A 1 85 ? 9.555 -3.272 -1.574 1.00 96.06 85 GLU A N 1
ATOM 645 C CA . GLU A 1 85 ? 10.896 -3.388 -0.991 1.00 96.06 85 GLU A CA 1
ATOM 646 C C . GLU A 1 85 ? 11.251 -4.844 -0.667 1.00 96.06 85 GLU A C 1
ATOM 648 O O . GLU A 1 85 ? 12.325 -5.323 -1.032 1.00 96.06 85 GLU A O 1
ATOM 653 N N . ALA A 1 86 ? 10.308 -5.584 -0.078 1.00 96.12 86 ALA A N 1
ATOM 654 C CA . ALA A 1 86 ? 10.462 -7.004 0.219 1.00 96.12 86 ALA A CA 1
ATOM 655 C C . ALA A 1 86 ? 10.774 -7.830 -1.041 1.00 96.12 86 ALA A C 1
ATOM 657 O O . ALA A 1 86 ? 11.648 -8.698 -1.014 1.00 96.12 86 ALA A O 1
ATOM 658 N N . ARG A 1 87 ? 10.108 -7.538 -2.169 1.00 95.56 87 ARG A N 1
ATOM 659 C CA . ARG A 1 87 ? 10.431 -8.143 -3.472 1.00 95.56 87 ARG A CA 1
ATOM 660 C C . ARG A 1 87 ? 11.802 -7.689 -3.956 1.00 95.56 87 ARG A C 1
ATOM 662 O O . ARG A 1 87 ? 12.642 -8.529 -4.252 1.00 95.56 87 ARG A O 1
ATOM 669 N N . CYS A 1 88 ? 12.047 -6.385 -3.992 1.00 96.56 88 CYS A N 1
ATOM 670 C CA . CYS A 1 88 ? 13.281 -5.763 -4.475 1.00 96.56 88 CYS A CA 1
ATOM 671 C C . CYS A 1 88 ? 14.550 -6.316 -3.791 1.00 96.56 88 CYS A C 1
ATOM 673 O O . CYS A 1 88 ? 15.591 -6.473 -4.433 1.00 96.56 88 CYS A O 1
ATOM 675 N N . LEU A 1 89 ? 14.447 -6.662 -2.502 1.00 96.19 89 LEU A N 1
ATOM 676 C CA . LEU A 1 89 ? 15.526 -7.212 -1.677 1.00 96.19 89 LEU A CA 1
ATOM 677 C C . LEU A 1 89 ? 15.527 -8.746 -1.575 1.00 96.19 89 LEU A C 1
ATOM 679 O O . LEU A 1 89 ? 16.419 -9.305 -0.939 1.00 96.19 89 LEU A O 1
ATOM 683 N N . SER A 1 90 ? 14.562 -9.439 -2.186 1.00 94.62 90 SER A N 1
ATOM 684 C CA . SER A 1 90 ? 14.351 -10.886 -2.013 1.00 94.62 90 SER A CA 1
ATOM 685 C C . SER A 1 90 ? 14.182 -11.290 -0.540 1.00 94.62 90 SER A C 1
ATOM 687 O O . SER A 1 90 ? 14.672 -12.329 -0.099 1.00 94.62 90 SER A O 1
ATOM 689 N N . PHE A 1 91 ? 13.464 -10.465 0.226 1.00 94.50 91 PHE A N 1
ATOM 690 C CA . PHE A 1 91 ? 13.195 -10.649 1.650 1.00 94.50 91 PHE A CA 1
ATOM 691 C C . PHE A 1 91 ? 11.679 -10.640 1.930 1.00 94.50 91 PHE A C 1
ATOM 693 O O . PHE A 1 91 ? 11.142 -9.640 2.405 1.00 94.50 91 PHE A O 1
ATOM 700 N N . PRO A 1 92 ? 10.956 -11.751 1.670 1.00 88.00 92 PRO A N 1
ATOM 701 C CA . PRO A 1 92 ? 9.489 -11.803 1.769 1.00 88.00 92 PRO A CA 1
ATOM 702 C C . PRO A 1 92 ? 8.920 -11.449 3.150 1.00 88.00 92 PRO A C 1
ATOM 704 O O . PRO A 1 92 ? 7.815 -10.919 3.247 1.00 88.00 92 PRO A O 1
ATOM 707 N N . ARG A 1 93 ? 9.685 -11.693 4.221 1.00 90.44 93 ARG A N 1
ATOM 708 C CA . ARG A 1 93 ? 9.297 -11.347 5.600 1.00 90.44 93 ARG A CA 1
ATOM 709 C C . ARG A 1 93 ? 9.395 -9.845 5.898 1.00 90.44 93 ARG A C 1
ATOM 711 O O . ARG A 1 93 ? 8.941 -9.411 6.947 1.00 90.44 93 ARG A O 1
ATOM 718 N N . GLY A 1 94 ? 9.967 -9.059 4.984 1.00 92.25 94 GLY A N 1
ATOM 719 C CA . GLY A 1 94 ? 10.027 -7.599 5.065 1.00 92.25 94 GLY A CA 1
ATOM 720 C C . GLY A 1 94 ? 8.753 -6.891 4.604 1.00 92.25 94 GLY A C 1
ATOM 721 O O . GLY A 1 94 ? 8.682 -5.668 4.702 1.00 92.25 94 GLY A O 1
ATOM 722 N N . ARG A 1 95 ? 7.750 -7.627 4.100 1.00 95.94 95 ARG A N 1
ATOM 723 C CA . ARG A 1 95 ? 6.449 -7.049 3.732 1.00 95.94 95 ARG A CA 1
ATOM 724 C C . ARG A 1 95 ? 5.847 -6.325 4.928 1.00 95.94 95 ARG A C 1
ATOM 726 O O . ARG A 1 95 ? 5.941 -6.799 6.059 1.00 95.94 95 ARG A O 1
ATOM 733 N N . THR A 1 96 ? 5.236 -5.179 4.668 1.00 97.94 96 THR A N 1
ATOM 734 C CA . THR A 1 96 ? 4.631 -4.333 5.695 1.00 97.94 96 THR A CA 1
ATOM 735 C C . THR A 1 96 ? 3.247 -3.906 5.240 1.00 97.94 96 THR A C 1
ATOM 737 O O . THR A 1 96 ? 3.070 -3.569 4.076 1.00 97.94 96 THR A O 1
ATOM 740 N N . ALA A 1 97 ? 2.293 -3.847 6.159 1.00 98.44 97 ALA A N 1
ATOM 741 C CA . ALA A 1 97 ? 1.044 -3.134 5.964 1.00 98.44 97 ALA A CA 1
ATOM 742 C C . ALA A 1 97 ? 0.878 -2.032 7.015 1.00 98.44 97 ALA A C 1
ATOM 744 O O . ALA A 1 97 ? 1.298 -2.187 8.166 1.00 98.44 97 ALA A O 1
ATOM 745 N N . LEU A 1 98 ? 0.266 -0.922 6.613 1.00 98.69 98 LEU A N 1
ATOM 746 C CA . LEU A 1 98 ? -0.208 0.134 7.500 1.00 98.69 98 LEU A CA 1
ATOM 747 C C . LEU A 1 98 ? -1.730 0.193 7.427 1.00 98.69 98 LEU A C 1
ATOM 749 O O . LEU A 1 98 ? -2.296 0.299 6.343 1.00 98.69 98 LEU A O 1
ATOM 753 N N . ILE A 1 99 ? -2.370 0.135 8.590 1.00 98.62 99 ILE A N 1
ATOM 754 C CA . ILE A 1 99 ? -3.820 0.199 8.753 1.00 98.62 99 ILE A CA 1
ATOM 755 C C . ILE A 1 99 ? -4.144 1.523 9.436 1.00 98.62 99 ILE A C 1
ATOM 757 O O . ILE A 1 99 ? -3.848 1.711 10.616 1.00 98.62 99 ILE A O 1
ATOM 761 N N . TYR A 1 100 ? -4.761 2.428 8.695 1.00 98.62 100 TYR A N 1
ATOM 762 C CA . TYR A 1 100 ? -5.278 3.703 9.170 1.00 98.62 100 TYR A CA 1
ATOM 763 C C . TYR A 1 100 ? -6.742 3.495 9.548 1.00 98.62 100 TYR A C 1
ATOM 765 O O . TYR A 1 100 ? -7.538 3.165 8.678 1.00 98.62 100 TYR A O 1
ATOM 773 N N . SER A 1 101 ? -7.103 3.628 10.825 1.00 98.44 101 SER A N 1
ATOM 774 C CA . SER A 1 101 ? -8.447 3.302 11.333 1.00 98.44 101 SER A CA 1
ATOM 775 C C . SER A 1 101 ? -9.155 4.505 11.950 1.00 98.44 101 SER A C 1
ATOM 777 O O . SER A 1 101 ? -8.515 5.442 12.442 1.00 98.44 101 SER A O 1
ATOM 779 N N . GLY A 1 102 ? -10.487 4.440 11.988 1.00 97.81 102 GLY A N 1
ATOM 780 C CA . GLY A 1 102 ? -11.340 5.469 12.576 1.00 97.81 102 GLY A CA 1
ATOM 781 C C . GLY A 1 102 ? -11.450 6.732 11.723 1.00 97.81 102 GLY A C 1
ATOM 782 O O . GLY A 1 102 ? -11.650 7.812 12.284 1.00 97.81 102 GLY A O 1
ATOM 783 N N . LEU A 1 103 ? -11.284 6.589 10.406 1.00 97.12 103 LEU A N 1
ATOM 784 C CA . LEU A 1 103 ? -11.477 7.644 9.417 1.00 97.12 103 LEU A CA 1
ATOM 785 C C . LEU A 1 103 ? -12.975 7.860 9.181 1.00 97.12 103 LEU A C 1
ATOM 787 O O . LEU A 1 103 ? -13.743 6.906 9.069 1.00 97.12 103 LEU A O 1
ATOM 791 N N . ASP A 1 104 ? -13.388 9.120 9.096 1.00 94.00 104 ASP A N 1
ATOM 792 C CA . ASP A 1 104 ? -14.705 9.484 8.582 1.00 94.00 104 ASP A CA 1
ATOM 793 C C . ASP A 1 104 ? -14.685 9.569 7.044 1.00 94.00 104 ASP A C 1
ATOM 795 O O . ASP A 1 104 ? -13.681 9.269 6.396 1.00 94.00 104 ASP A O 1
ATOM 799 N N . GLU A 1 105 ? -15.799 9.975 6.434 1.00 91.56 105 GLU A N 1
ATOM 800 C CA . GLU A 1 105 ? -15.900 10.078 4.973 1.00 91.56 105 GLU A CA 1
ATOM 801 C C . GLU A 1 105 ? -14.832 11.012 4.376 1.00 91.56 105 GLU A C 1
ATOM 803 O O . GLU A 1 105 ? -14.241 10.699 3.342 1.00 91.56 105 GLU A O 1
ATOM 808 N N . TRP A 1 106 ? -14.513 12.120 5.050 1.00 90.62 106 TRP A N 1
ATOM 809 C CA . TRP A 1 106 ? -13.445 13.019 4.617 1.00 90.62 106 TRP A CA 1
ATOM 810 C C . TRP A 1 106 ? -12.072 12.349 4.717 1.00 90.62 106 TRP A C 1
ATOM 812 O O . TRP A 1 106 ? -11.282 12.398 3.774 1.00 90.62 106 TRP A O 1
ATOM 822 N N . GLY A 1 107 ? -11.793 11.685 5.838 1.00 92.81 107 GLY A N 1
ATOM 823 C CA . GLY A 1 107 ? -10.562 10.936 6.067 1.00 92.81 107 GLY A CA 1
ATOM 824 C C . GLY A 1 107 ? -10.351 9.806 5.058 1.00 92.81 107 GLY A C 1
ATOM 825 O O . GLY A 1 107 ? -9.218 9.548 4.657 1.00 92.81 107 GLY A O 1
ATOM 826 N N . LEU A 1 108 ? -11.430 9.172 4.598 1.00 93.88 108 LEU A N 1
ATOM 827 C CA . LEU A 1 108 ? -11.370 8.174 3.539 1.00 93.88 108 LEU A CA 1
ATOM 828 C C . LEU A 1 108 ? -11.094 8.849 2.190 1.00 93.88 108 LEU A C 1
ATOM 830 O O . LEU A 1 108 ? -10.076 8.570 1.561 1.00 93.88 108 LEU A O 1
ATOM 834 N N . TYR A 1 109 ? -11.967 9.740 1.732 1.00 89.88 109 TYR A N 1
ATOM 835 C CA . TYR A 1 109 ? -11.999 10.157 0.324 1.00 89.88 109 TYR A CA 1
ATOM 836 C C . TYR A 1 109 ? -11.269 11.470 0.015 1.00 89.88 109 TYR A C 1
ATOM 838 O O . TYR A 1 109 ? -11.250 11.905 -1.133 1.00 89.88 109 TYR A O 1
ATOM 846 N N . GLY A 1 110 ? -10.706 12.147 1.017 1.00 81.31 110 GLY A N 1
ATOM 847 C CA . GLY A 1 110 ? -10.039 13.437 0.815 1.00 81.31 110 GLY A CA 1
ATOM 848 C C . GLY A 1 110 ? -10.972 14.539 0.305 1.00 81.31 110 GLY A C 1
ATOM 849 O O . GLY A 1 110 ? -10.513 15.479 -0.334 1.00 81.31 110 GLY A O 1
ATOM 850 N N . GLY A 1 111 ? -12.282 14.406 0.544 1.00 69.75 111 GLY A N 1
ATOM 851 C CA . GLY A 1 111 ? -13.294 15.353 0.072 1.00 69.75 111 GLY A CA 1
ATOM 852 C C . GLY A 1 111 ? -13.802 15.134 -1.353 1.00 69.75 111 GLY A C 1
ATOM 853 O O . GLY A 1 111 ? -14.635 15.913 -1.811 1.00 69.75 111 GLY A O 1
ATOM 854 N N . VAL A 1 112 ? -13.356 14.086 -2.053 1.00 61.25 112 VAL A N 1
ATOM 855 C CA . VAL A 1 112 ? -13.795 13.788 -3.423 1.00 61.25 112 VAL A CA 1
ATOM 856 C C . VAL A 1 112 ? -14.620 12.506 -3.437 1.00 61.25 112 VAL A C 1
ATOM 858 O O . VAL A 1 112 ? -14.090 11.405 -3.346 1.00 61.25 112 VAL A O 1
ATOM 861 N N . ARG A 1 113 ? -15.938 12.635 -3.600 1.00 61.69 113 ARG A N 1
ATOM 862 C CA . ARG A 1 113 ? -16.791 11.518 -4.027 1.00 61.69 113 ARG A CA 1
ATOM 863 C C . ARG A 1 113 ? -17.165 11.723 -5.483 1.00 61.69 113 ARG A C 1
ATOM 865 O O . ARG A 1 113 ? -17.688 12.784 -5.826 1.00 61.69 113 ARG A O 1
ATOM 872 N N . GLU A 1 114 ? -17.026 10.696 -6.317 1.00 55.41 114 GLU A N 1
ATOM 873 C CA . GLU A 1 114 ? -17.790 10.676 -7.565 1.00 55.41 114 GLU A CA 1
ATOM 874 C C . GLU A 1 114 ? -19.290 10.728 -7.217 1.00 55.41 114 GLU A C 1
ATOM 876 O O . GLU A 1 114 ? -19.834 9.867 -6.519 1.00 55.41 114 GLU A O 1
ATOM 881 N N . GLY A 1 115 ? -19.951 11.809 -7.640 1.00 55.75 115 GLY A N 1
ATOM 882 C CA . GLY A 1 115 ? -21.391 12.008 -7.473 1.00 55.75 115 GLY A CA 1
ATOM 883 C C . GLY A 1 115 ? -21.872 12.505 -6.103 1.00 55.75 115 GLY A C 1
ATOM 884 O O . GLY A 1 115 ? -23.079 12.469 -5.866 1.00 55.75 115 GLY A O 1
ATOM 885 N N . ALA A 1 116 ? -21.003 12.978 -5.199 1.00 49.47 116 ALA A N 1
ATOM 886 C CA . ALA A 1 116 ? -21.490 13.741 -4.043 1.00 49.47 116 ALA A CA 1
ATOM 887 C C . ALA A 1 116 ? -21.918 15.153 -4.488 1.00 49.47 116 ALA A C 1
ATOM 889 O O . ALA A 1 116 ? -21.185 15.792 -5.250 1.00 49.47 116 ALA A O 1
ATOM 890 N N . PRO A 1 117 ? -23.075 15.676 -4.035 1.00 45.81 117 PRO A N 1
ATOM 891 C CA . PRO A 1 117 ? -23.337 17.098 -4.173 1.00 45.81 117 PRO A CA 1
ATOM 892 C C . PRO A 1 117 ? -22.241 17.849 -3.416 1.00 45.81 117 PRO A C 1
ATOM 894 O O . PRO A 1 117 ? -21.874 17.435 -2.317 1.00 45.81 117 PRO A O 1
ATOM 897 N N . LEU A 1 118 ? -21.725 18.929 -4.009 1.00 47.28 118 LEU A N 1
ATOM 898 C CA . LEU A 1 118 ? -20.819 19.872 -3.351 1.00 47.28 118 LEU A CA 1
ATOM 899 C C . LEU A 1 118 ? -21.451 20.291 -2.016 1.00 47.28 118 LEU A C 1
ATOM 901 O O . LEU A 1 118 ? -22.407 21.065 -1.989 1.00 47.28 118 LEU A O 1
ATOM 905 N N . GLY A 1 119 ? -20.980 19.678 -0.932 1.00 50.09 119 GLY A N 1
ATOM 906 C CA . GLY A 1 119 ? -21.488 19.895 0.411 1.00 50.09 119 GLY A CA 1
ATOM 907 C C . GLY A 1 119 ? -21.074 21.273 0.892 1.00 50.09 119 GLY A C 1
ATOM 908 O O . GLY A 1 119 ? -19.899 21.625 0.828 1.00 50.09 119 GLY A O 1
ATOM 909 N N . GLU A 1 120 ? -22.067 22.034 1.342 1.00 49.19 120 GLU A N 1
ATOM 910 C CA . GLU A 1 120 ? -21.940 23.364 1.924 1.00 49.19 120 GLU A CA 1
ATOM 911 C C . GLU A 1 120 ? -20.819 23.424 2.969 1.00 49.19 120 GLU A C 1
ATOM 913 O O . GLU A 1 120 ? -20.807 22.666 3.944 1.00 49.19 120 GLU A O 1
ATOM 918 N N . GLU A 1 121 ? -19.906 24.377 2.777 1.00 44.62 121 GLU A N 1
ATOM 919 C CA . GLU A 1 121 ? -18.971 24.822 3.802 1.00 44.62 121 GLU A CA 1
ATOM 920 C C . GLU A 1 121 ? -19.779 25.296 5.017 1.00 44.62 121 GLU A C 1
ATOM 922 O O . GLU A 1 121 ? -20.440 26.338 4.987 1.00 44.62 121 GLU A O 1
ATOM 927 N N . LYS A 1 122 ? -19.766 24.515 6.101 1.00 45.00 122 LYS A N 1
ATOM 928 C CA . LYS A 1 122 ? -20.265 25.004 7.385 1.00 45.00 122 LYS A CA 1
ATOM 929 C C . LYS A 1 122 ? -19.231 25.957 7.978 1.00 45.00 122 LYS A C 1
ATOM 931 O O . LYS A 1 122 ? -18.118 25.545 8.299 1.00 45.00 122 LYS A O 1
ATOM 936 N N . SER A 1 123 ? -19.659 27.217 8.056 1.00 49.94 123 SER A N 1
ATOM 937 C CA . SER A 1 123 ? -19.016 28.358 8.713 1.00 49.94 123 SER A CA 1
ATOM 938 C C . SER A 1 123 ? -18.732 28.149 10.198 1.00 49.94 123 SER A C 1
ATOM 940 O O . SER A 1 123 ? -19.408 27.309 10.835 1.00 49.94 123 SER A O 1
#